Protein AF-A0A1B9NFM7-F1 (afdb_monomer)

Mean predicted aligned error: 17.27 Å

Foldseek 3Di:
DDPPPPDDPVDDPVVVVVVCVVCVCVVVDDFDPPDDPVRGDDDDDDPVDDPVSVCVVVCVPVPPPPDPDDPDPDDDDD

Organism: NCBI:txid904291

Radius of gyration: 26.75 Å; Cα contacts (8 Å, |Δi|>4): 14; chains: 1; bounding box: 79×31×63 Å

Structure (mmCIF, N/CA/C/O backbone):
data_AF-A0A1B9NFM7-F1
#
_entry.id   AF-A0A1B9NFM7-F1
#
loop_
_atom_site.group_PDB
_atom_site.id
_atom_site.type_symbol
_atom_site.label_atom_id
_atom_site.label_alt_id
_atom_site.label_comp_id
_atom_site.label_asym_id
_atom_site.label_entity_id
_atom_site.label_seq_id
_atom_site.pdbx_PDB_ins_code
_atom_site.Cartn_x
_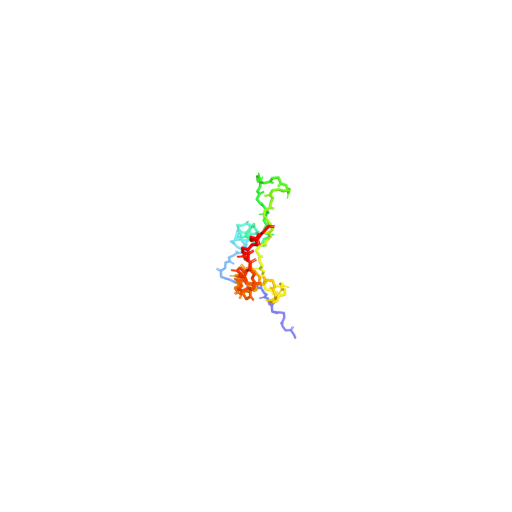atom_site.Cartn_y
_atom_site.Cartn_z
_atom_site.occupancy
_atom_site.B_iso_or_equiv
_atom_site.auth_seq_id
_atom_site.auth_comp_id
_atom_site.auth_asym_id
_atom_site.auth_atom_id
_atom_site.pdbx_PDB_model_num
ATOM 1 N N . MET A 1 1 ? -38.444 11.766 -2.494 1.00 41.94 1 MET A N 1
ATOM 2 C CA . MET A 1 1 ? -37.120 11.133 -2.634 1.00 41.94 1 MET A CA 1
ATOM 3 C C . MET A 1 1 ? -36.884 10.396 -1.333 1.00 41.94 1 MET A C 1
ATOM 5 O O . MET A 1 1 ? -36.694 11.059 -0.329 1.00 41.94 1 MET A O 1
ATOM 9 N N . SER A 1 2 ? -37.099 9.080 -1.302 1.00 47.84 2 SER A N 1
ATOM 10 C CA . SER A 1 2 ? -36.856 8.289 -0.093 1.00 47.84 2 SER A CA 1
ATOM 11 C C . SER A 1 2 ? -35.372 7.967 -0.043 1.00 47.84 2 SER A C 1
ATOM 13 O O . SER A 1 2 ? -34.874 7.293 -0.947 1.00 47.84 2 SER A O 1
ATOM 15 N N . ASP A 1 3 ? -34.686 8.476 0.973 1.00 53.84 3 ASP A N 1
ATOM 16 C CA . ASP A 1 3 ? -33.320 8.101 1.303 1.00 53.84 3 ASP A CA 1
ATOM 17 C C . ASP A 1 3 ? -33.210 6.578 1.330 1.00 53.84 3 ASP A C 1
ATOM 19 O O . ASP A 1 3 ? -33.812 5.902 2.167 1.00 53.84 3 ASP A O 1
ATOM 23 N N . ALA A 1 4 ? -32.477 6.030 0.362 1.00 53.28 4 ALA A N 1
ATOM 24 C CA . ALA A 1 4 ? -32.059 4.646 0.389 1.00 53.28 4 ALA A CA 1
ATOM 25 C C . ALA A 1 4 ? -31.163 4.490 1.620 1.00 53.28 4 ALA A C 1
ATOM 27 O O . ALA A 1 4 ? -29.973 4.802 1.578 1.00 53.28 4 ALA A O 1
ATOM 28 N N . GLN A 1 5 ? -31.753 4.071 2.739 1.00 59.50 5 GLN A N 1
ATOM 29 C CA . GLN A 1 5 ? -31.017 3.677 3.927 1.00 59.50 5 GLN A CA 1
ATOM 30 C C . GLN A 1 5 ? -30.125 2.511 3.519 1.00 59.50 5 GLN A C 1
ATOM 32 O O . GLN A 1 5 ? -30.560 1.367 3.409 1.00 59.50 5 GLN A O 1
ATOM 37 N N . ARG A 1 6 ? -28.865 2.830 3.231 1.00 58.84 6 ARG A N 1
ATOM 38 C CA . ARG A 1 6 ? -27.812 1.895 2.837 1.00 58.84 6 ARG A CA 1
ATOM 39 C C . ARG A 1 6 ? -27.319 1.135 4.076 1.00 58.84 6 ARG A C 1
ATOM 41 O O . ARG A 1 6 ? -26.131 1.118 4.359 1.00 58.84 6 ARG A O 1
ATOM 48 N N . GLY A 1 7 ? -28.247 0.596 4.865 1.00 60.34 7 GLY A N 1
ATOM 49 C CA . GLY A 1 7 ? -27.976 -0.118 6.107 1.00 60.34 7 GLY A CA 1
ATOM 50 C C . GLY A 1 7 ? -28.288 -1.594 5.927 1.00 60.34 7 GLY A C 1
ATOM 51 O O . GLY A 1 7 ? -29.446 -1.960 5.732 1.00 60.34 7 GLY A O 1
ATOM 52 N N . ASN A 1 8 ? -27.256 -2.434 5.969 1.00 58.09 8 ASN A N 1
ATOM 53 C CA . ASN A 1 8 ? -27.405 -3.881 6.024 1.00 58.09 8 ASN A CA 1
ATOM 54 C C . ASN A 1 8 ? -28.135 -4.251 7.327 1.00 58.09 8 ASN A C 1
ATOM 56 O O . ASN A 1 8 ? -27.567 -4.144 8.402 1.00 58.09 8 ASN A O 1
ATOM 60 N N . THR A 1 9 ? -29.401 -4.669 7.264 1.00 65.62 9 THR A N 1
ATOM 61 C CA . THR A 1 9 ? -30.165 -5.075 8.463 1.00 65.62 9 THR A CA 1
ATOM 62 C C . THR A 1 9 ? -29.863 -6.508 8.911 1.00 65.62 9 THR A C 1
ATOM 64 O O . THR A 1 9 ? -30.408 -6.965 9.915 1.00 65.62 9 THR A O 1
ATOM 67 N N . THR A 1 10 ? -29.016 -7.231 8.169 1.00 67.25 10 THR A N 1
ATOM 68 C CA . THR A 1 10 ? -28.662 -8.635 8.439 1.00 67.25 10 THR A CA 1
ATOM 69 C C . THR A 1 10 ? -27.794 -8.771 9.688 1.00 67.25 10 THR A C 1
ATOM 71 O O . THR A 1 10 ? -27.863 -9.776 10.398 1.00 67.25 10 THR A O 1
ATOM 74 N N . HIS A 1 11 ? -26.983 -7.756 9.976 1.00 67.88 11 HIS A N 1
ATOM 75 C CA . HIS A 1 11 ? -26.073 -7.720 11.108 1.00 67.88 11 HIS A CA 1
ATOM 76 C C . HIS A 1 11 ? -26.365 -6.463 11.933 1.00 67.88 11 HIS A C 1
ATOM 78 O O . HIS A 1 11 ? -26.699 -5.411 11.401 1.00 67.88 11 HIS A O 1
ATOM 84 N N . GLY A 1 12 ? -26.338 -6.585 13.262 1.00 76.25 12 GLY A N 1
ATOM 85 C CA . GLY A 1 12 ? -26.477 -5.412 14.127 1.00 76.25 12 GLY A CA 1
ATOM 86 C C . GLY A 1 12 ? -25.253 -4.494 13.993 1.00 76.25 12 GLY A C 1
ATOM 87 O O . GLY A 1 12 ? -24.183 -4.984 13.634 1.00 76.25 12 GLY A O 1
ATOM 88 N N . PRO A 1 13 ? -25.347 -3.206 14.373 1.00 79.31 13 PRO A N 1
ATOM 89 C CA . PRO A 1 13 ? -24.271 -2.223 14.176 1.00 79.31 13 PRO A CA 1
ATOM 90 C C . PRO A 1 13 ? -22.925 -2.660 14.775 1.00 79.31 13 PRO A C 1
ATOM 92 O O . PRO A 1 13 ? -21.877 -2.459 14.180 1.00 79.31 13 PRO A O 1
ATOM 95 N N . ARG A 1 14 ? -22.952 -3.365 15.911 1.00 81.81 14 ARG A N 1
ATOM 96 C CA . ARG A 1 14 ? -21.749 -3.929 16.540 1.00 81.81 14 ARG A CA 1
ATOM 97 C C . ARG A 1 14 ? -21.053 -4.992 15.677 1.00 81.81 14 ARG A C 1
ATOM 99 O O . ARG A 1 14 ? -19.836 -5.113 15.715 1.00 81.81 14 ARG A O 1
ATOM 106 N N . VAL A 1 15 ? -21.834 -5.808 14.973 1.00 85.06 15 VAL A N 1
ATOM 107 C CA . VAL A 1 15 ? -21.316 -6.879 14.113 1.00 85.06 15 VAL A CA 1
ATOM 108 C C . VAL A 1 15 ? -20.757 -6.278 12.826 1.00 85.06 15 VAL A C 1
ATOM 110 O O . VAL A 1 15 ? -19.691 -6.701 12.396 1.00 85.06 15 VAL A O 1
ATOM 113 N N . ASP A 1 16 ? -21.403 -5.245 12.279 1.00 83.44 16 ASP A N 1
ATOM 114 C CA . ASP A 1 16 ? -20.868 -4.481 11.146 1.00 83.44 16 ASP A CA 1
ATOM 115 C C . ASP A 1 16 ? -19.533 -3.808 11.496 1.00 83.44 16 ASP A C 1
ATOM 117 O O . ASP A 1 16 ? -18.567 -3.958 10.755 1.00 83.44 16 ASP A O 1
ATOM 121 N N . GLU A 1 17 ? -19.433 -3.146 12.655 1.00 86.56 17 GLU A N 1
ATOM 122 C CA . GLU A 1 17 ? -18.181 -2.535 13.130 1.00 86.56 17 GLU A CA 1
ATOM 123 C C . GLU A 1 17 ? -17.051 -3.560 13.297 1.00 86.56 17 GLU A C 1
ATOM 125 O O . GLU A 1 17 ? -15.878 -3.245 13.081 1.00 86.56 17 GLU A O 1
ATOM 130 N N . GLN A 1 18 ? -17.384 -4.786 13.708 1.00 89.50 18 GLN A N 1
ATOM 131 C CA . GLN A 1 18 ? -16.411 -5.863 13.846 1.00 89.50 18 GLN A CA 1
ATOM 132 C C . GLN A 1 18 ? -15.958 -6.384 12.475 1.00 89.50 18 GLN A C 1
ATOM 134 O O . GLN A 1 18 ? -14.759 -6.494 12.228 1.00 89.50 18 GLN A O 1
ATOM 139 N N . LEU A 1 19 ? -16.901 -6.646 11.568 1.00 88.31 19 LEU A N 1
ATOM 140 C CA . LEU A 1 19 ? -16.598 -7.062 10.198 1.00 88.31 19 LEU A CA 1
ATOM 141 C C . LEU A 1 19 ? -15.788 -6.003 9.447 1.00 88.31 19 LEU A C 1
ATOM 143 O O . LEU A 1 19 ? -14.851 -6.342 8.728 1.00 88.31 19 LEU A O 1
ATOM 147 N N . GLU A 1 20 ? -16.102 -4.722 9.625 1.00 86.56 20 GLU A N 1
ATOM 148 C CA . GLU A 1 20 ? -15.329 -3.631 9.037 1.00 86.56 20 GLU A CA 1
ATOM 149 C C . GLU A 1 20 ? -13.880 -3.657 9.537 1.00 86.56 20 GLU A C 1
ATOM 151 O O . GLU A 1 20 ? -12.955 -3.585 8.734 1.00 86.56 20 GLU A O 1
ATOM 156 N N . GLN A 1 21 ? -13.659 -3.815 10.846 1.00 88.62 21 GLN A N 1
ATOM 157 C CA . GLN A 1 21 ? -12.310 -3.894 11.417 1.00 88.62 21 GLN A CA 1
ATOM 158 C C . GLN A 1 21 ? -11.503 -5.078 10.874 1.00 88.62 21 GLN A C 1
ATOM 160 O O . GLN A 1 21 ? -10.316 -4.924 10.590 1.00 88.62 21 GLN A O 1
ATOM 165 N N . GLU A 1 22 ? -12.140 -6.238 10.707 1.00 88.19 22 GLU A N 1
ATOM 166 C CA . GLU A 1 22 ? -11.492 -7.449 10.194 1.00 88.19 22 GLU A CA 1
ATOM 167 C C . GLU A 1 22 ? -11.182 -7.343 8.690 1.00 88.19 22 GLU A C 1
ATOM 169 O O . GLU A 1 22 ? -10.114 -7.757 8.236 1.00 88.19 22 GLU A O 1
ATOM 174 N N . THR A 1 23 ? -12.090 -6.752 7.912 1.00 87.00 23 THR A N 1
ATOM 175 C CA . THR A 1 23 ? -11.967 -6.651 6.447 1.00 87.00 23 THR A CA 1
ATOM 176 C C . THR A 1 23 ? -11.141 -5.453 5.979 1.00 87.00 23 THR A C 1
ATOM 178 O O . THR A 1 23 ? -10.561 -5.508 4.892 1.00 87.00 23 THR A O 1
ATOM 181 N N . ARG A 1 24 ? -11.022 -4.384 6.782 1.00 85.38 24 ARG A N 1
ATOM 182 C CA . ARG A 1 24 ? -10.337 -3.135 6.399 1.00 85.38 24 ARG A CA 1
ATOM 183 C C . 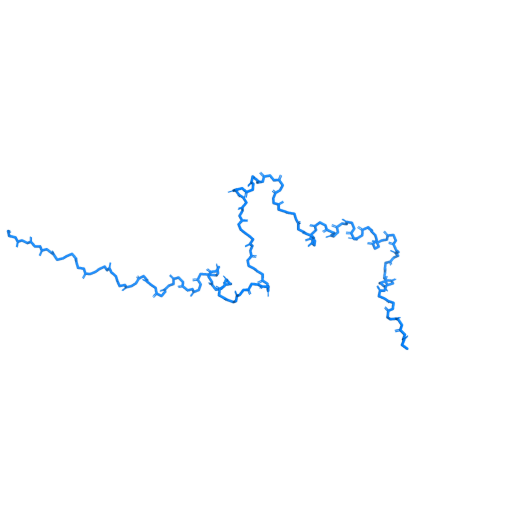ARG A 1 24 ? -8.919 -3.369 5.892 1.00 85.38 24 ARG A C 1
ATOM 185 O O . ARG A 1 24 ? -8.531 -2.770 4.895 1.00 85.38 24 ARG A O 1
ATOM 192 N N . GLY A 1 25 ? -8.165 -4.260 6.534 1.00 79.88 25 GLY A N 1
ATOM 193 C CA . GLY A 1 25 ? -6.792 -4.550 6.124 1.00 79.88 25 GLY A CA 1
ATOM 194 C C . GLY A 1 25 ? -6.678 -5.296 4.790 1.00 79.88 25 GLY A C 1
ATOM 195 O O . GLY A 1 25 ? -5.682 -5.160 4.087 1.00 79.88 25 GLY A O 1
ATOM 196 N N . MET A 1 26 ? -7.706 -6.056 4.409 1.00 79.25 26 MET A N 1
ATOM 197 C CA . MET A 1 26 ? -7.749 -6.729 3.108 1.00 79.25 26 MET A CA 1
ATOM 198 C C . MET A 1 26 ? -8.099 -5.749 1.988 1.00 79.25 26 MET A C 1
ATOM 200 O O . MET A 1 26 ? -7.545 -5.843 0.901 1.00 79.25 26 MET A O 1
ATOM 204 N N . VAL A 1 27 ? -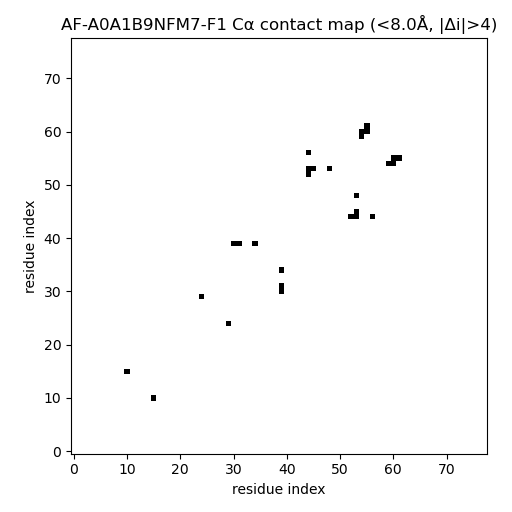9.003 -4.803 2.263 1.00 77.31 27 VAL A N 1
ATOM 205 C CA . VAL A 1 27 ? -9.460 -3.805 1.284 1.00 77.31 27 VAL A CA 1
ATOM 206 C C . VAL A 1 27 ? -8.418 -2.716 1.061 1.00 77.31 27 VAL A C 1
ATOM 208 O O . VAL A 1 27 ? -8.181 -2.317 -0.072 1.00 77.31 27 VAL A O 1
ATOM 211 N N . GLN A 1 28 ? -7.817 -2.204 2.135 1.00 75.75 28 GLN A N 1
ATOM 212 C CA . GLN A 1 28 ? -6.921 -1.056 2.035 1.00 75.75 28 GLN A CA 1
ATOM 213 C C . GLN A 1 28 ? -5.553 -1.429 1.459 1.00 75.75 28 GLN A C 1
ATOM 215 O O . GLN A 1 28 ? -4.875 -0.556 0.923 1.00 75.75 28 GLN A O 1
ATOM 220 N N . GLY A 1 29 ? -5.181 -2.710 1.534 1.00 68.38 29 GLY A N 1
ATOM 221 C CA . GLY A 1 29 ? -3.873 -3.185 1.119 1.00 68.38 29 GLY A CA 1
ATOM 222 C C . GLY A 1 29 ? -2.774 -2.632 2.027 1.00 68.38 29 GLY A C 1
ATOM 223 O O . GLY A 1 29 ? -2.700 -1.448 2.348 1.00 68.38 29 GLY A O 1
ATOM 224 N N . HIS A 1 30 ? -1.874 -3.498 2.459 1.00 64.19 30 HIS A N 1
ATOM 225 C CA . HIS A 1 30 ? -0.607 -3.058 3.023 1.00 64.19 30 HIS A CA 1
ATOM 226 C C . HIS A 1 30 ? 0.466 -3.839 2.282 1.00 64.19 30 HIS A C 1
ATOM 228 O O . HIS A 1 30 ? 0.348 -5.061 2.153 1.00 64.19 30 HIS A O 1
ATOM 234 N N . GLY A 1 31 ? 1.474 -3.130 1.771 1.00 66.19 31 GLY A N 1
ATOM 235 C CA . GLY A 1 31 ? 2.662 -3.748 1.188 1.00 66.19 31 GLY A CA 1
ATOM 236 C C . GLY A 1 31 ? 3.325 -4.716 2.171 1.00 66.19 31 GLY A C 1
ATOM 237 O O . GLY A 1 31 ? 2.994 -4.750 3.361 1.00 66.19 31 GLY A O 1
ATOM 238 N N . SER A 1 32 ? 4.250 -5.538 1.673 1.00 65.81 32 SER A N 1
ATOM 239 C CA . SER A 1 32 ? 4.919 -6.543 2.503 1.00 65.81 32 SER A CA 1
ATOM 240 C C . SER A 1 32 ? 5.576 -5.874 3.721 1.00 65.81 32 SER A C 1
ATOM 242 O O . SER A 1 32 ? 6.503 -5.087 3.540 1.00 65.81 32 SER A O 1
ATOM 244 N N . PRO A 1 33 ? 5.172 -6.197 4.966 1.00 65.38 33 PRO A N 1
ATOM 245 C CA . PRO A 1 33 ? 5.638 -5.492 6.166 1.00 65.38 33 PRO A CA 1
ATOM 246 C C . PRO A 1 33 ? 7.133 -5.696 6.462 1.00 65.38 33 PRO A C 1
ATOM 248 O O . PRO A 1 33 ? 7.656 -5.161 7.440 1.00 65.38 33 PRO A O 1
ATOM 251 N N . HIS A 1 34 ? 7.815 -6.518 5.662 1.00 68.12 34 HIS A N 1
ATOM 252 C CA . HIS A 1 34 ? 9.196 -6.940 5.871 1.00 68.12 34 HIS A CA 1
ATOM 253 C C . HIS A 1 34 ? 10.088 -6.758 4.641 1.00 68.12 34 HIS A C 1
ATOM 255 O O . HIS A 1 34 ? 11.270 -7.096 4.705 1.00 68.12 34 HIS A O 1
ATOM 261 N N . ALA A 1 35 ? 9.553 -6.268 3.522 1.00 80.50 35 ALA A N 1
ATOM 262 C CA . ALA A 1 35 ? 10.387 -5.903 2.390 1.00 80.50 35 ALA A CA 1
ATOM 263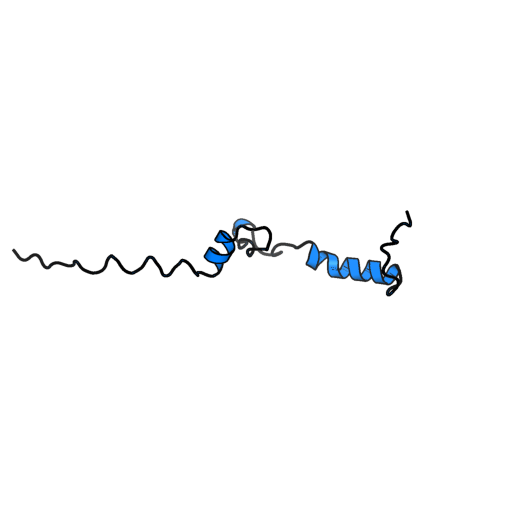 C C . ALA A 1 35 ? 10.869 -4.464 2.581 1.00 80.50 35 ALA A C 1
ATOM 265 O O . ALA A 1 35 ? 10.090 -3.575 2.905 1.00 80.50 35 ALA A O 1
ATOM 266 N N . GLU A 1 36 ? 12.167 -4.236 2.394 1.00 81.62 36 GLU A N 1
ATOM 267 C CA . GLU A 1 36 ? 12.653 -2.874 2.180 1.00 81.62 36 GLU A CA 1
ATOM 268 C C . GLU A 1 36 ? 11.996 -2.316 0.903 1.00 81.62 36 GLU A C 1
ATOM 270 O O . GLU A 1 36 ? 11.877 -3.083 -0.055 1.00 81.62 36 GLU A O 1
ATOM 275 N N . PRO A 1 37 ? 11.654 -1.016 0.812 1.00 72.88 37 PRO A N 1
ATOM 276 C CA . PRO A 1 37 ? 10.889 -0.472 -0.319 1.00 72.88 37 PRO A CA 1
ATOM 277 C C . PRO A 1 37 ? 11.512 -0.733 -1.697 1.00 72.88 37 PRO A C 1
ATOM 279 O O . PRO A 1 37 ? 10.816 -0.920 -2.684 1.00 72.88 37 PRO A O 1
ATOM 282 N N . PHE A 1 38 ? 12.844 -0.794 -1.777 1.00 78.75 38 PHE A N 1
ATOM 283 C CA . PHE A 1 38 ? 13.569 -1.090 -3.021 1.00 78.75 38 PHE A CA 1
ATOM 284 C C . PHE A 1 38 ? 13.629 -2.590 -3.369 1.00 78.75 38 PHE A C 1
ATOM 286 O O . PHE A 1 38 ? 14.184 -2.965 -4.399 1.00 78.75 38 PHE A O 1
ATOM 293 N N . ARG A 1 39 ? 13.136 -3.456 -2.480 1.00 81.12 39 ARG A N 1
ATOM 294 C CA . ARG A 1 39 ? 12.975 -4.905 -2.675 1.00 81.12 39 ARG A CA 1
ATOM 295 C C . ARG A 1 39 ? 11.509 -5.315 -2.788 1.00 81.12 39 ARG A C 1
ATOM 297 O O . ARG A 1 39 ? 11.242 -6.505 -2.945 1.00 81.12 39 ARG A O 1
ATOM 304 N N . GLU A 1 40 ? 10.578 -4.373 -2.664 1.00 82.12 40 GLU A N 1
ATOM 305 C CA . GLU A 1 40 ? 9.171 -4.631 -2.934 1.00 82.12 40 GLU A CA 1
ATOM 306 C C . GLU 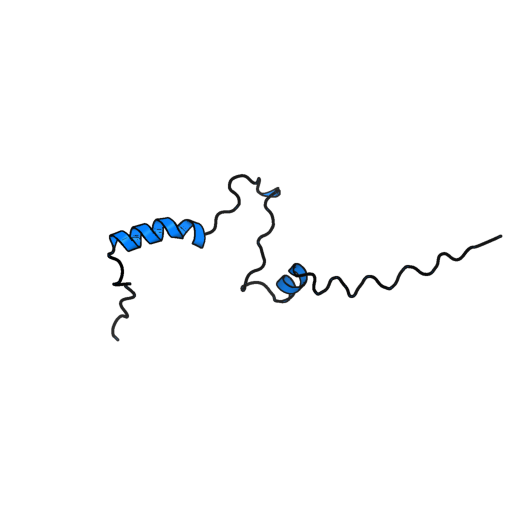A 1 40 ? 9.002 -4.937 -4.423 1.00 82.12 40 GLU A C 1
ATOM 308 O O . GLU A 1 40 ? 9.559 -4.262 -5.288 1.00 82.12 40 GLU A O 1
ATOM 313 N N . THR A 1 41 ? 8.275 -6.011 -4.719 1.00 82.62 41 THR A N 1
ATOM 314 C CA . THR A 1 41 ? 7.869 -6.312 -6.090 1.00 82.62 41 THR A CA 1
ATOM 315 C C . THR A 1 41 ? 6.845 -5.281 -6.540 1.00 82.62 41 THR A C 1
ATOM 317 O O . THR A 1 41 ? 6.003 -4.870 -5.740 1.00 82.62 41 THR A O 1
ATOM 320 N N . GLU A 1 42 ? 6.881 -4.912 -7.818 1.00 83.06 42 GLU A N 1
ATOM 321 C CA . GLU A 1 42 ? 5.828 -4.092 -8.420 1.00 83.06 42 GLU A CA 1
ATOM 322 C C . GLU A 1 42 ? 4.439 -4.738 -8.217 1.00 83.06 42 GLU A C 1
ATOM 324 O O . GLU A 1 42 ? 4.344 -5.971 -8.119 1.00 83.06 42 GLU A O 1
ATOM 329 N N . PRO A 1 43 ? 3.365 -3.929 -8.099 1.00 82.38 43 PRO A N 1
ATOM 330 C CA . PRO A 1 43 ? 2.010 -4.447 -7.954 1.00 82.38 43 PRO A CA 1
ATOM 331 C C . PRO A 1 43 ? 1.605 -5.292 -9.167 1.00 82.38 43 PRO A C 1
ATOM 333 O O . PRO A 1 43 ? 2.075 -5.082 -10.285 1.00 82.38 43 PRO A O 1
ATOM 336 N N . LEU A 1 44 ? 0.723 -6.267 -8.934 1.00 89.12 44 LEU A N 1
ATOM 337 C CA . LEU A 1 44 ? 0.123 -7.030 -10.025 1.00 89.12 44 LEU A CA 1
ATOM 338 C C . LEU A 1 44 ? -0.801 -6.116 -10.843 1.00 89.12 44 LEU A C 1
ATOM 340 O O . LEU A 1 44 ? -1.468 -5.283 -10.229 1.00 89.12 44 LEU A O 1
ATOM 344 N N . PRO A 1 45 ? -0.885 -6.304 -12.173 1.00 91.88 45 PRO A N 1
ATOM 345 C CA . PRO A 1 45 ? -1.822 -5.547 -12.994 1.00 91.88 45 PRO A CA 1
ATOM 346 C C . PRO A 1 45 ? -3.269 -5.723 -12.521 1.00 91.88 45 PRO A C 1
ATOM 348 O O . PRO A 1 45 ? -3.671 -6.848 -12.192 1.00 91.88 45 PRO A O 1
ATOM 351 N N . ASP A 1 46 ? -4.045 -4.643 -12.529 1.00 88.44 46 ASP A N 1
ATOM 352 C CA . ASP A 1 46 ? -5.464 -4.624 -12.175 1.00 88.44 46 ASP A CA 1
ATOM 353 C C . ASP A 1 46 ? -6.353 -4.038 -13.291 1.00 88.44 46 ASP A C 1
ATOM 355 O O . ASP A 1 46 ? -5.903 -3.749 -14.399 1.00 88.44 46 ASP A O 1
ATOM 359 N N . ASP A 1 47 ? -7.656 -3.922 -13.027 1.00 89.94 47 ASP A N 1
ATOM 360 C CA . ASP A 1 47 ? -8.649 -3.453 -13.999 1.00 89.94 47 ASP A CA 1
ATOM 361 C C . ASP A 1 47 ? -8.569 -1.945 -14.296 1.00 89.94 47 ASP A C 1
ATOM 363 O O . ASP A 1 47 ? -9.291 -1.448 -15.167 1.00 89.94 47 ASP A O 1
ATOM 367 N N . THR A 1 48 ? -7.700 -1.217 -13.593 1.00 92.62 48 THR A N 1
ATOM 368 C CA . THR A 1 48 ? -7.405 0.195 -13.849 1.00 92.62 48 THR A CA 1
ATOM 369 C C . THR A 1 48 ? -6.231 0.394 -14.808 1.00 92.62 48 THR A C 1
ATOM 371 O O . THR A 1 48 ? -6.091 1.485 -15.370 1.00 92.62 48 THR A O 1
ATOM 374 N N . ASP A 1 49 ? -5.436 -0.650 -15.053 1.00 90.31 49 ASP A N 1
ATOM 375 C CA . ASP A 1 49 ? -4.298 -0.621 -15.967 1.00 90.31 49 ASP A CA 1
ATOM 376 C C . ASP A 1 49 ? -4.705 -0.715 -17.448 1.00 90.31 49 ASP A C 1
ATOM 378 O O . ASP A 1 49 ? -5.784 -1.171 -17.835 1.00 90.31 49 ASP A O 1
ATOM 382 N N . GLU A 1 50 ? -3.800 -0.292 -18.336 1.00 94.50 50 GLU A N 1
ATOM 383 C CA . GLU A 1 50 ? -4.012 -0.439 -19.775 1.00 94.50 50 GLU A CA 1
ATOM 384 C C . GLU A 1 50 ? -3.988 -1.921 -20.205 1.00 94.50 50 GLU A C 1
ATOM 386 O O . GLU A 1 50 ? -3.152 -2.699 -19.741 1.00 94.50 50 GLU A O 1
ATOM 391 N N . PRO A 1 51 ? -4.774 -2.330 -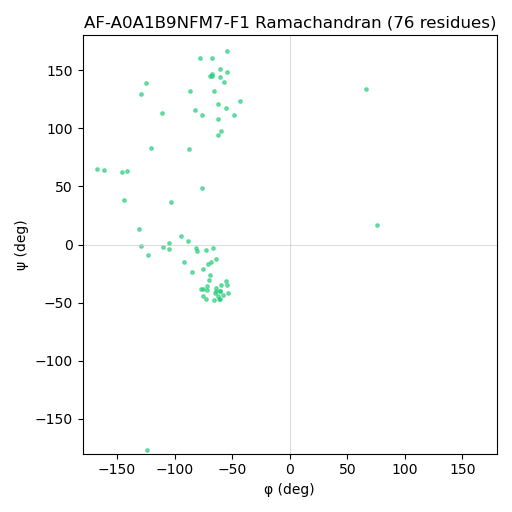21.222 1.00 90.69 51 PRO A N 1
ATOM 392 C CA . PRO A 1 51 ? -4.803 -3.719 -21.706 1.00 90.69 51 PRO A CA 1
ATOM 393 C C . PRO A 1 51 ? -3.469 -4.196 -22.310 1.00 90.69 51 PRO A C 1
ATOM 395 O O . PRO A 1 51 ? -3.291 -5.376 -22.624 1.00 90.69 51 PRO A O 1
ATOM 398 N N . ALA A 1 52 ? -2.535 -3.277 -22.566 1.00 89.00 52 ALA A N 1
ATOM 399 C CA . ALA A 1 52 ? -1.167 -3.609 -22.943 1.00 89.00 52 ALA A CA 1
ATOM 400 C C . ALA A 1 52 ? -0.366 -4.173 -21.754 1.00 89.00 52 ALA A C 1
ATOM 402 O O . ALA A 1 52 ? 0.413 -5.104 -21.954 1.00 89.00 52 ALA A O 1
ATOM 403 N N . VAL A 1 53 ? -0.605 -3.671 -20.538 1.00 90.12 53 VAL A N 1
ATOM 404 C CA . VAL A 1 53 ? 0.057 -4.104 -19.299 1.00 90.12 53 VAL A CA 1
ATOM 405 C C . VAL A 1 53 ? -0.320 -5.548 -18.974 1.00 90.12 53 VAL A C 1
ATOM 407 O O . VAL A 1 53 ? 0.564 -6.381 -18.786 1.00 90.12 53 VAL A O 1
ATOM 410 N N . GLU A 1 54 ? -1.612 -5.894 -19.033 1.00 90.00 54 GLU A N 1
ATOM 411 C CA . GLU A 1 54 ? -2.061 -7.282 -18.837 1.00 90.00 54 GLU A CA 1
ATOM 412 C C . GLU A 1 54 ? -1.425 -8.257 -19.843 1.00 90.00 54 GLU A C 1
ATOM 414 O O . GLU A 1 54 ? -0.997 -9.351 -19.471 1.00 90.00 54 GLU A O 1
ATOM 419 N N . ARG A 1 55 ? -1.353 -7.874 -21.127 1.00 88.62 55 ARG A N 1
ATOM 420 C CA . ARG A 1 55 ? -0.740 -8.706 -22.180 1.00 88.62 55 ARG A CA 1
ATOM 421 C C . ARG A 1 55 ? 0.753 -8.906 -21.962 1.00 88.62 55 ARG A C 1
ATOM 423 O O . ARG A 1 55 ? 1.246 -10.017 -22.155 1.00 88.62 55 ARG A O 1
ATOM 430 N N . ALA A 1 56 ? 1.460 -7.847 -21.570 1.00 87.94 56 ALA A N 1
ATOM 431 C CA . ALA A 1 56 ? 2.877 -7.920 -21.240 1.00 87.94 56 ALA A CA 1
ATOM 432 C C . ALA A 1 56 ? 3.107 -8.853 -20.042 1.00 87.94 56 ALA A C 1
ATOM 434 O O . ALA A 1 56 ? 3.964 -9.731 -20.110 1.00 87.94 56 ALA A O 1
ATOM 435 N N . PHE A 1 57 ? 2.283 -8.735 -18.998 1.00 88.19 57 PHE A N 1
ATOM 436 C CA . PHE A 1 57 ? 2.363 -9.576 -17.805 1.00 88.19 57 PHE A CA 1
ATOM 437 C C . PHE A 1 57 ? 2.083 -11.061 -18.086 1.00 88.19 57 PHE A C 1
ATOM 439 O O . PHE A 1 57 ? 2.775 -11.930 -17.558 1.00 88.19 57 PHE A O 1
ATOM 446 N N . ARG A 1 58 ? 1.106 -11.378 -18.949 1.00 88.44 58 ARG A N 1
ATOM 447 C CA . ARG A 1 58 ? 0.813 -12.768 -19.362 1.00 88.44 58 ARG A CA 1
ATOM 448 C C . ARG A 1 58 ? 1.885 -13.376 -20.270 1.00 88.44 58 ARG A C 1
ATOM 450 O O . ARG A 1 58 ? 1.930 -14.595 -20.416 1.00 88.44 58 ARG A O 1
ATOM 457 N N . GLY A 1 59 ? 2.748 -12.551 -20.865 1.00 78.00 59 GLY A N 1
ATOM 458 C CA . GLY A 1 59 ? 3.776 -13.000 -21.804 1.00 78.00 59 GLY A CA 1
ATOM 459 C C . GLY A 1 59 ? 3.232 -13.357 -23.191 1.00 78.00 59 GLY A C 1
ATOM 460 O O . GLY A 1 59 ? 3.930 -14.003 -23.971 1.00 78.00 59 GLY A O 1
ATOM 461 N N . ASP A 1 60 ? 2.014 -12.918 -23.524 1.00 73.44 60 ASP A N 1
ATOM 462 C CA . ASP A 1 60 ? 1.349 -13.234 -24.798 1.00 73.44 60 ASP A CA 1
ATOM 463 C C . ASP A 1 60 ? 2.030 -12.567 -26.012 1.00 73.44 60 ASP A C 1
ATOM 465 O O . ASP A 1 60 ? 1.773 -12.955 -27.146 1.00 73.44 60 ASP A O 1
ATOM 469 N N . GLY A 1 61 ? 2.907 -11.578 -25.787 1.00 61.06 61 GLY A N 1
ATOM 470 C CA . GLY A 1 61 ? 3.667 -10.869 -26.829 1.00 61.06 61 GLY A CA 1
ATOM 471 C C . GLY A 1 61 ? 5.152 -11.243 -26.936 1.00 61.06 61 GLY A C 1
ATOM 472 O O . GLY A 1 61 ? 5.857 -10.663 -27.753 1.00 61.06 61 GLY A O 1
ATOM 473 N N . ALA A 1 62 ? 5.654 -12.179 -26.122 1.00 58.78 62 ALA A N 1
ATOM 474 C CA . ALA A 1 62 ? 7.085 -12.511 -26.069 1.00 58.78 62 ALA A CA 1
ATOM 475 C C . ALA A 1 62 ? 7.523 -13.597 -27.072 1.00 58.78 62 ALA A C 1
ATOM 477 O O . ALA A 1 62 ? 8.672 -14.013 -27.042 1.00 58.78 62 ALA A O 1
ATOM 478 N N . ARG A 1 63 ? 6.629 -14.100 -27.936 1.00 56.78 63 ARG A N 1
ATOM 479 C CA . ARG A 1 63 ? 6.950 -15.182 -28.892 1.00 56.78 63 ARG A CA 1
ATOM 480 C C . ARG A 1 63 ? 7.119 -14.729 -30.340 1.00 56.78 63 ARG A C 1
ATOM 482 O O . ARG A 1 63 ? 7.496 -15.547 -31.171 1.00 56.78 63 ARG A O 1
ATOM 489 N N . ASP A 1 64 ? 6.886 -13.454 -30.636 1.00 57.00 64 ASP A N 1
ATOM 490 C CA . ASP A 1 64 ? 6.895 -12.951 -32.015 1.00 57.00 64 ASP A CA 1
ATOM 491 C C . ASP A 1 64 ? 8.257 -12.360 -32.448 1.00 57.00 64 ASP A C 1
ATOM 493 O O . ASP A 1 64 ? 8.347 -11.779 -33.526 1.00 57.00 64 ASP A O 1
ATOM 497 N N . GLY A 1 65 ? 9.320 -12.490 -31.633 1.00 48.34 65 GLY A N 1
ATOM 498 C CA . GLY A 1 65 ? 10.616 -11.826 -31.869 1.00 48.34 65 GLY A CA 1
ATOM 499 C C . GLY A 1 65 ? 11.871 -12.709 -31.964 1.00 48.34 65 GLY A C 1
ATOM 500 O O . GLY A 1 65 ? 12.916 -12.194 -32.346 1.00 48.34 65 GLY A O 1
ATOM 501 N N . ASP A 1 66 ? 11.808 -14.010 -31.661 1.00 51.41 66 ASP A N 1
ATOM 502 C CA . ASP A 1 66 ? 13.004 -14.870 -31.512 1.00 51.41 66 ASP A CA 1
ATOM 503 C C . ASP A 1 66 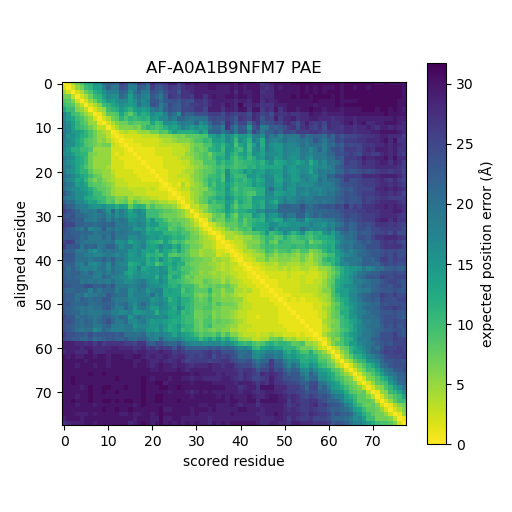? 13.284 -15.793 -32.720 1.00 51.41 66 ASP A C 1
ATOM 505 O O . ASP A 1 66 ? 13.689 -16.944 -32.548 1.00 51.41 66 ASP A O 1
ATOM 509 N N . ALA A 1 67 ? 13.048 -15.338 -33.956 1.00 51.69 67 ALA A N 1
ATOM 510 C CA . ALA A 1 67 ? 13.215 -16.191 -35.145 1.00 51.69 67 ALA A CA 1
ATOM 511 C C . ALA A 1 67 ? 14.039 -15.600 -36.302 1.00 51.69 67 ALA A C 1
ATOM 513 O O . ALA A 1 67 ? 14.027 -16.183 -37.381 1.00 51.69 67 ALA A O 1
ATOM 514 N N . GLU A 1 68 ? 14.780 -14.502 -36.114 1.00 48.94 68 GLU A N 1
ATOM 515 C CA . GLU A 1 68 ? 15.622 -13.941 -37.186 1.00 48.94 68 GLU A CA 1
ATOM 516 C C . GLU A 1 68 ? 16.973 -13.405 -36.680 1.00 48.94 68 GLU A C 1
ATOM 518 O O . GLU A 1 68 ? 17.220 -12.215 -36.803 1.00 48.94 68 GLU A O 1
ATOM 523 N N . ASP A 1 69 ? 17.854 -14.249 -36.118 1.00 45.69 69 ASP A N 1
ATOM 524 C CA . ASP A 1 69 ? 19.318 -14.023 -36.213 1.00 45.69 69 ASP A CA 1
ATOM 525 C C . ASP A 1 69 ? 20.147 -15.252 -35.777 1.00 45.69 69 ASP A C 1
ATOM 527 O O . ASP A 1 69 ? 20.839 -15.243 -34.760 1.00 45.69 69 ASP A O 1
ATOM 531 N N . ALA A 1 70 ? 20.057 -16.369 -36.504 1.00 48.12 70 ALA A N 1
ATOM 532 C CA . ALA A 1 70 ? 20.927 -17.522 -36.243 1.00 48.12 70 ALA A CA 1
ATOM 533 C C . ALA A 1 70 ? 21.334 -18.271 -37.517 1.00 48.12 70 ALA A C 1
ATOM 535 O O . ALA A 1 70 ? 21.401 -19.490 -37.510 1.00 48.12 70 ALA A O 1
ATOM 536 N N . GLU A 1 71 ? 21.601 -17.574 -38.623 1.00 50.34 71 GLU A N 1
ATOM 537 C CA . GLU A 1 71 ? 22.075 -18.226 -39.855 1.00 50.34 71 GLU A CA 1
ATOM 538 C C . GLU A 1 71 ? 23.059 -17.331 -40.625 1.00 50.34 71 GLU A C 1
ATOM 540 O O . GLU A 1 71 ? 22.788 -16.934 -41.757 1.00 50.34 71 GLU A O 1
ATOM 545 N N . GLN A 1 72 ? 24.216 -16.992 -40.038 1.00 48.91 72 GLN A N 1
ATOM 546 C CA . GLN A 1 72 ? 25.403 -16.654 -40.842 1.00 48.91 72 GLN A CA 1
ATOM 547 C C . GLN A 1 72 ? 26.723 -16.731 -40.053 1.00 48.91 72 GLN A C 1
ATOM 549 O O . GLN A 1 72 ? 27.448 -15.753 -39.904 1.00 48.91 72 GLN A O 1
ATOM 554 N N . THR A 1 73 ? 27.101 -17.926 -39.592 1.00 42.00 73 THR A N 1
ATOM 555 C CA . THR A 1 73 ? 28.531 -18.241 -39.428 1.00 42.00 73 THR A CA 1
ATOM 556 C C . THR A 1 73 ? 29.03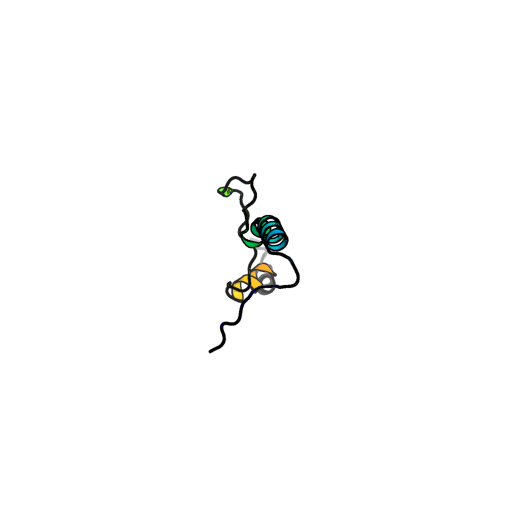3 -18.787 -40.760 1.00 42.00 73 THR A C 1
ATOM 558 O O . THR A 1 73 ? 29.039 -19.993 -40.991 1.00 42.00 73 THR A O 1
ATOM 561 N N . GLY A 1 74 ? 29.355 -17.878 -41.680 1.00 41.22 74 GLY A N 1
ATOM 562 C CA . GLY A 1 74 ? 30.101 -18.213 -42.884 1.00 41.22 74 GLY A CA 1
ATOM 563 C C . GLY A 1 74 ? 31.569 -18.402 -42.524 1.00 41.22 74 GLY A C 1
ATOM 564 O O . GLY A 1 74 ? 32.239 -17.436 -42.161 1.00 41.22 74 GLY A O 1
ATOM 565 N N . ASP A 1 75 ? 32.035 -19.645 -42.610 1.00 49.94 75 ASP A N 1
ATOM 566 C CA . ASP A 1 75 ? 33.443 -19.998 -42.769 1.00 49.94 75 ASP A CA 1
ATOM 567 C C . ASP A 1 75 ? 34.112 -19.077 -43.803 1.00 49.94 75 ASP A C 1
ATOM 569 O O . ASP A 1 75 ? 33.669 -18.972 -44.949 1.00 49.94 75 ASP A O 1
ATOM 573 N N . GLY A 1 76 ? 35.176 -18.401 -43.377 1.00 42.75 76 GLY A N 1
ATOM 574 C CA . GLY A 1 76 ? 36.073 -17.635 -44.233 1.00 42.75 76 GLY A CA 1
ATOM 575 C C . GLY A 1 76 ? 37.488 -18.185 -44.109 1.00 42.75 76 GLY A C 1
ATOM 576 O O . GLY A 1 76 ? 38.278 -17.669 -43.323 1.00 42.75 76 GLY A O 1
ATOM 577 N N . ASP A 1 77 ? 37.770 -19.246 -44.865 1.00 43.81 77 ASP A N 1
ATOM 578 C CA . ASP A 1 77 ? 39.116 -19.614 -45.317 1.00 43.81 77 ASP A CA 1
ATOM 579 C C . ASP A 1 77 ? 39.666 -18.489 -46.220 1.00 43.81 77 A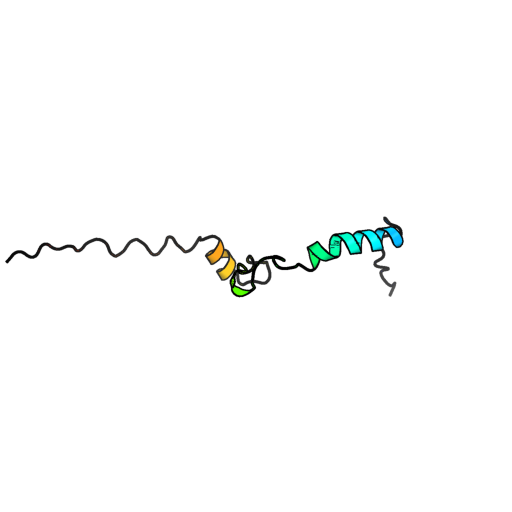SP A C 1
ATOM 581 O O . ASP A 1 77 ? 39.020 -18.143 -47.212 1.00 43.81 77 ASP A O 1
ATOM 585 N N . GLU A 1 78 ? 40.809 -17.890 -45.855 1.00 47.44 78 GLU A N 1
ATOM 586 C CA . GLU A 1 78 ? 42.083 -17.853 -46.624 1.00 47.44 78 GLU A CA 1
ATOM 587 C C . GLU A 1 78 ? 43.120 -16.911 -45.974 1.00 47.44 78 GLU A C 1
ATOM 589 O O . GLU A 1 78 ? 42.795 -15.734 -45.684 1.00 47.44 78 GLU A O 1
#

Sequence (78 aa):
MSDAQRGNTTHGPRVDEQLEQETRGMVQGHGSPHAEPFRETEPLPDDTDEPAVERAFRGDGARDGDAEDAEQTGDGDE

Secondary structure (DSSP, 8-state):
--------TTS-HHHHHHHHHHHHHHHH----TTS-GGGSPPPPP-TTS-HHHHHHHHTTTTTSSSSSS---------

Solvent-accessible surface area (backbone atoms only — not comparable to full-atom values): 5629 Å² total; per-residue (Å²): 134,82,81,78,75,90,64,74,81,90,48,57,73,71,53,48,56,49,51,47,65,68,44,45,63,71,74,69,59,70,76,69,96,82,50,58,80,92,67,51,75,80,80,78,84,57,94,86,55,58,77,64,54,53,39,59,74,71,49,77,70,74,76,84,73,87,84,85,89,85,86,79,89,71,86,76,91,131

pLDDT: mean 71.43, std 16.35, range [41.22, 94.5]